Protein AF-A0ABD7GNS5-F1 (afdb_monomer_lite)

pLDDT: mean 88.89, std 8.48, range [53.97, 95.69]

Secondary structure (DSSP, 8-state):
-HHHHHHHHHIIIIITTTHHHHHHTT---THHHHHHHHTTGGGTTS-GGGTPPTT--HHHHHHHHHHHHTT--S---

InterPro domains:
  IPR009100 Acyl-CoA dehydrogenase/oxidase, N-terminal and middle domain superfamily [SSF56645] (2-75)
  IPR013786 Acyl-CoA dehydrogenase/oxidase, N-terminal [PF02771] (2-74)
  IPR037069 Acyl-CoA dehydrogenase/oxidase, N-terminal domain superfamily [G3DSA:1.10.540.10] (1-77)

Foldseek 3Di:
DVLLVLLLVCLVPPQQVCLVVCLVVLHDDPVSVVVCLVSQNVQDPHDVVVSHDPPRDVVSVVSNVVSNVVSVRPDRD

Radius of gyration: 12.93 Å; chains: 1; bounding box: 26×23×35 Å

Sequence (77 aa):
IAFADNVRRFVQKEMTPFVNEWDEAETFPRELYKKAAEIGLLGLGFSEEYGGIPDADPFYSLLAGIEMAKAGSGGVH

Organism: NCBI:txid1812935

Structure (mmCIF, N/CA/C/O backbone):
data_AF-A0ABD7GNS5-F1
#
_entry.id   AF-A0ABD7GNS5-F1
#
loop_
_atom_site.group_PDB
_atom_site.id
_atom_site.type_symbol
_atom_site.label_atom_id
_atom_site.label_alt_id
_atom_site.label_comp_id
_atom_site.label_asym_id
_atom_site.label_entity_id
_atom_site.label_seq_id
_atom_site.pdbx_PDB_ins_code
_atom_site.Cartn_x
_atom_site.Cartn_y
_atom_site.Cartn_z
_atom_site.occupancy
_atom_site.B_iso_or_equiv
_atom_site.auth_seq_id
_atom_site.auth_comp_id
_atom_site.auth_asym_id
_atom_site.auth_atom_id
_atom_site.pdbx_PDB_model_num
ATOM 1 N N . ILE A 1 1 ? 6.743 11.089 -7.189 1.00 59.59 1 ILE A N 1
ATOM 2 C CA . ILE A 1 1 ? 5.768 11.835 -6.343 1.00 59.59 1 ILE A CA 1
ATOM 3 C C . ILE A 1 1 ? 4.364 11.228 -6.446 1.00 59.59 1 ILE A C 1
ATOM 5 O O . ILE A 1 1 ? 3.820 10.864 -5.414 1.00 59.59 1 ILE A O 1
ATOM 9 N N . ALA A 1 2 ? 3.821 10.998 -7.652 1.00 84.25 2 ALA A N 1
ATOM 10 C CA . ALA A 1 2 ? 2.481 10.414 -7.833 1.00 84.25 2 ALA A CA 1
ATOM 11 C C . ALA A 1 2 ? 2.256 9.060 -7.118 1.00 84.25 2 ALA A C 1
ATOM 13 O O . ALA A 1 2 ? 1.209 8.868 -6.505 1.00 84.25 2 ALA A O 1
ATOM 14 N N . PHE A 1 3 ? 3.242 8.151 -7.141 1.00 87.69 3 PHE A N 1
ATOM 15 C CA . PHE A 1 3 ? 3.148 6.852 -6.461 1.00 87.69 3 PHE A CA 1
ATOM 16 C C . PHE A 1 3 ? 2.968 6.986 -4.941 1.00 87.69 3 PHE A C 1
ATOM 18 O O . PHE A 1 3 ? 1.998 6.481 -4.388 1.00 87.69 3 PHE A O 1
ATOM 25 N N . ALA A 1 4 ? 3.852 7.731 -4.270 1.00 88.75 4 ALA A N 1
ATOM 26 C CA . ALA A 1 4 ? 3.772 7.936 -2.823 1.00 88.75 4 ALA A CA 1
ATOM 27 C C . ALA A 1 4 ? 2.448 8.592 -2.400 1.00 88.75 4 ALA A C 1
ATOM 29 O O . ALA A 1 4 ? 1.873 8.224 -1.380 1.00 88.75 4 ALA A O 1
ATOM 30 N N . ASP A 1 5 ? 1.920 9.519 -3.204 1.00 92.62 5 ASP A N 1
ATOM 31 C CA . ASP A 1 5 ? 0.614 10.122 -2.938 1.00 92.62 5 ASP A CA 1
ATOM 32 C C . ASP A 1 5 ? -0.545 9.123 -3.098 1.00 92.62 5 ASP A C 1
ATOM 34 O O . ASP A 1 5 ? -1.529 9.211 -2.360 1.00 92.62 5 ASP A O 1
ATOM 38 N N . ASN A 1 6 ? -0.445 8.163 -4.024 1.00 93.06 6 ASN A N 1
ATOM 39 C CA . ASN A 1 6 ? -1.418 7.074 -4.144 1.00 93.06 6 ASN A CA 1
ATOM 40 C C . ASN A 1 6 ? -1.377 6.151 -2.924 1.00 93.06 6 ASN A C 1
ATOM 42 O O . ASN A 1 6 ? -2.431 5.889 -2.345 1.00 93.06 6 ASN A O 1
ATOM 46 N N . VAL A 1 7 ? -0.184 5.736 -2.484 1.00 94.44 7 VAL A N 1
ATOM 47 C CA . VAL A 1 7 ? -0.028 4.909 -1.275 1.00 94.44 7 VAL A CA 1
ATOM 48 C C . VAL A 1 7 ? -0.546 5.653 -0.045 1.00 94.44 7 VAL A C 1
ATOM 50 O O . VAL A 1 7 ? -1.315 5.092 0.729 1.00 94.44 7 VAL A O 1
ATOM 53 N N . ARG A 1 8 ? -0.230 6.946 0.100 1.00 94.94 8 ARG A N 1
ATOM 54 C CA . ARG A 1 8 ? -0.750 7.777 1.196 1.00 94.94 8 ARG A CA 1
ATOM 55 C C . ARG A 1 8 ? -2.274 7.815 1.216 1.00 94.94 8 ARG A C 1
ATOM 57 O O . ARG A 1 8 ? -2.876 7.635 2.271 1.00 94.94 8 ARG A O 1
ATOM 64 N N . ARG A 1 9 ? -2.908 8.063 0.064 1.00 95.62 9 ARG A N 1
ATOM 65 C CA . ARG A 1 9 ? -4.375 8.099 -0.044 1.00 95.62 9 ARG A CA 1
ATOM 66 C C . ARG A 1 9 ? -4.998 6.749 0.285 1.00 95.62 9 ARG A C 1
ATOM 68 O O . ARG A 1 9 ? -6.026 6.726 0.952 1.00 95.62 9 ARG A O 1
ATOM 75 N N . PHE A 1 10 ? -4.386 5.663 -0.173 1.00 95.62 10 PHE A N 1
ATOM 76 C CA . PHE A 1 10 ? -4.816 4.310 0.152 1.00 95.62 10 PHE A CA 1
ATOM 77 C C . PHE A 1 10 ? -4.741 4.058 1.657 1.00 95.62 10 PHE A C 1
ATOM 79 O O . PHE A 1 10 ? -5.758 3.738 2.258 1.00 95.62 10 PHE A O 1
ATOM 86 N N . VAL A 1 11 ? -3.599 4.328 2.292 1.00 95.12 11 VAL A N 1
ATOM 87 C CA . VAL A 1 11 ? -3.434 4.181 3.745 1.00 95.12 11 VAL A CA 1
ATOM 88 C C . VAL A 1 11 ? -4.486 4.992 4.507 1.00 95.12 11 VAL A C 1
ATOM 90 O O . VAL A 1 11 ? -5.198 4.443 5.342 1.00 95.12 11 VAL A O 1
ATOM 93 N N . GLN A 1 12 ? -4.658 6.273 4.170 1.00 95.62 12 GLN A N 1
ATOM 94 C CA . GLN A 1 12 ? -5.592 7.163 4.870 1.00 95.62 12 GLN A CA 1
ATOM 95 C C . GLN A 1 12 ? -7.063 6.765 4.725 1.00 95.62 12 GLN A C 1
ATOM 97 O O . GLN A 1 12 ? -7.846 7.008 5.640 1.00 95.62 12 GLN A O 1
ATOM 102 N N . LYS A 1 13 ? -7.461 6.221 3.571 1.00 95.69 13 LYS A N 1
ATOM 103 C CA . LYS A 1 13 ? -8.871 5.927 3.271 1.00 95.69 13 LYS A CA 1
ATOM 104 C C . LYS A 1 13 ? -9.256 4.486 3.553 1.00 95.69 13 LYS A C 1
ATOM 106 O O . LYS A 1 13 ? -10.374 4.235 3.982 1.00 95.69 13 LYS A O 1
ATOM 111 N N . GLU A 1 14 ? -8.349 3.563 3.271 1.00 95.19 14 GLU A N 1
ATOM 112 C CA . GLU A 1 14 ? -8.631 2.132 3.240 1.00 95.19 14 GLU A CA 1
ATOM 113 C C . GLU A 1 14 ? -8.051 1.399 4.444 1.00 95.19 14 GLU A C 1
ATOM 115 O O . GLU A 1 14 ? -8.502 0.295 4.704 1.00 95.19 14 GLU A O 1
ATOM 120 N N . MET A 1 15 ? -7.085 1.976 5.174 1.00 94.06 15 MET A N 1
ATOM 121 C CA . MET A 1 15 ? -6.446 1.321 6.324 1.00 94.06 15 MET A CA 1
ATOM 122 C C . MET A 1 15 ? -6.703 2.060 7.634 1.00 94.06 15 MET A C 1
ATOM 124 O O . MET A 1 15 ? -7.369 1.523 8.512 1.00 94.06 15 MET A O 1
ATOM 128 N N . THR A 1 16 ? -6.201 3.292 7.773 1.00 94.19 16 THR A N 1
ATOM 129 C CA . THR A 1 16 ? -6.171 4.044 9.042 1.00 94.19 16 THR A CA 1
ATOM 130 C C . THR A 1 16 ? -7.502 4.073 9.810 1.00 94.19 16 THR A C 1
ATOM 132 O O . THR A 1 16 ? -7.453 3.952 11.030 1.00 94.19 16 THR A O 1
ATOM 135 N N . PRO A 1 17 ? -8.686 4.200 9.177 1.00 94.44 17 PRO A N 1
ATOM 136 C CA . PRO A 1 17 ? -9.951 4.198 9.916 1.00 94.44 17 PRO A CA 1
ATOM 137 C C . PRO A 1 17 ? -10.313 2.854 10.567 1.00 94.44 17 PRO A C 1
ATOM 139 O O . PRO A 1 17 ? -11.147 2.834 11.465 1.00 94.44 17 PRO A O 1
ATOM 142 N N . PHE A 1 18 ? -9.717 1.751 10.110 1.00 93.06 18 PHE A N 1
ATOM 143 C CA . PHE A 1 18 ? -10.156 0.386 10.412 1.00 93.06 18 PHE A CA 1
ATOM 144 C C . PHE A 1 18 ? -9.098 -0.464 11.130 1.00 93.06 18 PHE A C 1
ATOM 146 O O . PHE A 1 18 ? -9.430 -1.525 11.648 1.00 93.06 18 PHE A O 1
ATOM 153 N N . VAL A 1 19 ? -7.836 -0.017 11.189 1.00 91.50 19 VAL A N 1
ATOM 154 C CA . VAL A 1 19 ? -6.723 -0.809 11.754 1.00 91.50 19 VAL A CA 1
ATOM 155 C C . VAL A 1 19 ? -6.986 -1.317 13.175 1.00 91.50 19 VAL A C 1
ATOM 157 O O . VAL A 1 19 ? -6.638 -2.453 13.463 1.00 91.50 19 VAL A O 1
ATOM 160 N N . ASN A 1 20 ? -7.631 -0.520 14.032 1.00 91.12 20 ASN A N 1
ATOM 161 C CA . ASN A 1 20 ? -7.931 -0.926 15.409 1.00 91.12 20 ASN A CA 1
ATOM 162 C C . ASN A 1 20 ? -9.007 -2.020 15.464 1.00 91.12 20 ASN A C 1
ATOM 164 O O . ASN A 1 20 ? -8.894 -2.944 16.255 1.00 91.12 20 ASN A O 1
ATOM 168 N N . GLU A 1 21 ? -10.032 -1.934 14.610 1.00 92.81 21 GLU A N 1
ATOM 169 C CA . GLU A 1 21 ? -11.090 -2.952 14.531 1.00 92.81 21 GLU A CA 1
ATOM 170 C C . GLU A 1 21 ? -10.512 -4.299 14.087 1.00 92.81 21 GLU A C 1
ATOM 172 O O . GLU A 1 21 ? -10.869 -5.346 14.615 1.00 92.81 21 GLU A O 1
ATOM 177 N N . TRP A 1 22 ? -9.603 -4.270 13.114 1.00 92.44 22 TRP A N 1
ATOM 178 C CA . TRP A 1 22 ? -8.936 -5.463 12.600 1.00 92.44 22 TRP A CA 1
ATOM 179 C C . TRP A 1 22 ? -8.012 -6.105 13.625 1.00 92.44 22 TRP A C 1
ATOM 181 O O . TRP A 1 22 ? -7.999 -7.329 13.726 1.00 92.44 22 TRP A O 1
ATOM 191 N N . ASP A 1 23 ? -7.284 -5.283 14.383 1.00 90.44 23 ASP A N 1
ATOM 192 C CA . ASP A 1 23 ? -6.428 -5.738 15.476 1.00 90.44 23 ASP A CA 1
ATOM 193 C C . ASP A 1 23 ? -7.248 -6.407 16.586 1.00 90.44 23 ASP A C 1
ATOM 195 O O . ASP A 1 23 ? -6.977 -7.544 16.952 1.00 90.44 23 ASP A O 1
ATOM 199 N N . GLU A 1 24 ? -8.329 -5.765 17.045 1.00 91.50 24 GLU A N 1
ATOM 200 C CA . GLU A 1 24 ? -9.233 -6.338 18.055 1.00 91.50 24 GLU A CA 1
ATOM 201 C C . GLU A 1 24 ? -9.917 -7.633 17.590 1.00 91.50 24 GLU A C 1
ATOM 203 O O . GLU A 1 24 ? -10.196 -8.518 18.399 1.00 91.50 24 GLU A O 1
ATOM 208 N N . ALA A 1 25 ? -10.220 -7.741 16.295 1.00 92.44 25 ALA A N 1
ATOM 209 C CA . ALA A 1 25 ? -10.881 -8.902 15.708 1.00 92.44 25 ALA A CA 1
ATOM 210 C C . ALA A 1 25 ? -9.907 -9.993 15.225 1.00 92.44 25 ALA A C 1
ATOM 212 O O . ALA A 1 25 ? -10.371 -10.978 14.6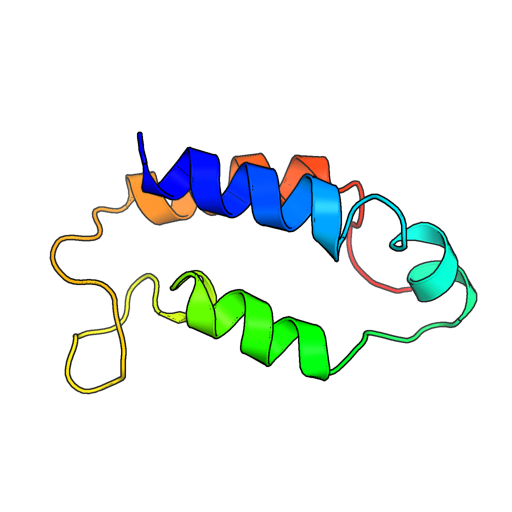41 1.00 92.44 25 ALA A O 1
ATOM 213 N N . GLU A 1 26 ? -8.595 -9.811 15.419 1.00 92.44 26 GLU A N 1
ATOM 214 C CA . GLU A 1 26 ? -7.529 -10.720 14.966 1.00 92.44 26 GLU A CA 1
ATOM 215 C C . GLU A 1 26 ? -7.698 -11.131 13.485 1.00 92.44 26 GLU A C 1
ATOM 217 O O . GLU A 1 26 ? -7.490 -12.277 13.074 1.00 92.44 26 GLU A O 1
ATOM 222 N N . THR A 1 27 ? -8.153 -10.193 12.647 1.00 91.00 27 THR A N 1
ATOM 223 C CA . THR A 1 27 ? -8.483 -10.455 11.242 1.00 91.00 27 THR A CA 1
ATOM 224 C C . THR A 1 27 ? -7.949 -9.384 10.307 1.00 91.00 27 THR A C 1
ATOM 226 O O . THR A 1 27 ? -7.739 -8.242 10.688 1.00 91.00 27 THR A O 1
ATOM 229 N N . PHE A 1 28 ? -7.768 -9.736 9.034 1.00 89.50 28 PHE A N 1
ATOM 230 C CA . PHE A 1 28 ? -7.352 -8.796 7.998 1.00 89.50 28 PHE A CA 1
ATOM 231 C C . PHE A 1 28 ? -8.221 -8.944 6.743 1.00 89.50 28 PHE A C 1
ATOM 233 O O . PHE A 1 28 ? -8.365 -10.054 6.210 1.00 89.50 28 PHE A O 1
ATOM 240 N N . PRO A 1 29 ? -8.807 -7.852 6.223 1.00 91.88 29 PRO A N 1
ATOM 241 C CA . PRO A 1 29 ? -9.732 -7.938 5.102 1.00 91.88 29 PRO A CA 1
ATOM 242 C C . PRO A 1 29 ? -9.021 -8.346 3.811 1.00 91.88 29 PRO A C 1
ATOM 244 O O . PRO A 1 29 ? -8.219 -7.605 3.246 1.00 91.88 29 PRO A O 1
ATOM 247 N N . ARG A 1 30 ? -9.392 -9.512 3.272 1.00 92.31 30 ARG A N 1
ATOM 248 C CA . ARG A 1 30 ? -8.805 -10.048 2.030 1.00 92.31 30 ARG A CA 1
ATOM 249 C C . ARG A 1 30 ? -8.975 -9.132 0.816 1.00 92.31 30 ARG A C 1
ATOM 251 O O . ARG A 1 30 ? -8.101 -9.091 -0.045 1.00 92.31 30 ARG A O 1
ATOM 258 N N . GLU A 1 31 ? -10.075 -8.389 0.740 1.00 93.31 31 GLU A N 1
ATOM 259 C CA . GLU A 1 31 ? -10.316 -7.447 -0.361 1.00 93.31 31 GLU A CA 1
ATOM 260 C C . GLU A 1 31 ? -9.294 -6.301 -0.386 1.00 93.31 31 GLU A C 1
ATOM 262 O O . GLU A 1 31 ? -9.036 -5.727 -1.444 1.00 93.31 31 GLU A O 1
ATOM 267 N N . LEU A 1 32 ? -8.642 -6.013 0.744 1.00 93.69 32 LEU A N 1
ATOM 268 C CA . LEU A 1 32 ? -7.610 -4.989 0.816 1.00 93.69 32 LEU A CA 1
ATOM 269 C C . LEU A 1 32 ? -6.377 -5.352 -0.022 1.00 93.69 32 LEU A C 1
ATOM 271 O O . LEU A 1 32 ? -5.761 -4.459 -0.598 1.00 93.69 32 LEU A O 1
ATOM 275 N N . TYR A 1 33 ? -6.065 -6.645 -0.189 1.00 92.94 33 TYR A N 1
ATOM 276 C CA . TYR A 1 33 ? -4.996 -7.083 -1.094 1.00 92.94 33 TYR A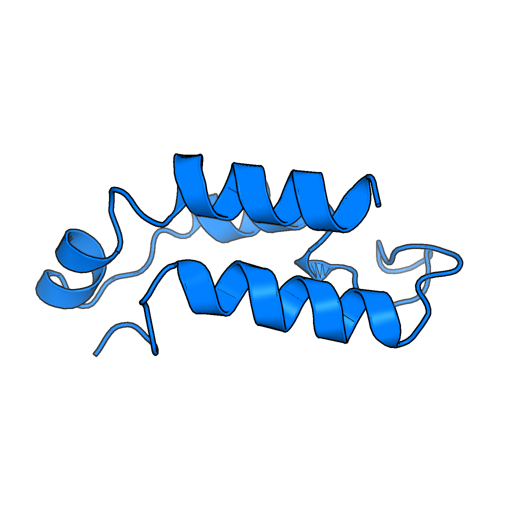 CA 1
ATOM 277 C C . TYR A 1 33 ? -5.296 -6.732 -2.553 1.00 92.94 33 TYR A C 1
ATOM 279 O O . TYR A 1 33 ? -4.393 -6.320 -3.276 1.00 92.94 33 TYR A O 1
ATOM 287 N N . LYS A 1 34 ? -6.559 -6.842 -2.988 1.00 93.69 34 LYS A N 1
ATOM 288 C CA . LYS A 1 34 ? -6.951 -6.454 -4.352 1.00 93.69 34 LYS A CA 1
ATOM 289 C C . LYS A 1 34 ? -6.804 -4.950 -4.548 1.00 93.69 34 LYS A C 1
ATOM 291 O O . LYS A 1 34 ? -6.150 -4.529 -5.494 1.00 93.69 34 LYS A O 1
ATOM 296 N N . LYS A 1 35 ? -7.303 -4.150 -3.602 1.00 94.62 35 LYS A N 1
ATOM 297 C CA . LYS A 1 35 ? -7.149 -2.686 -3.637 1.00 94.62 35 LYS A CA 1
ATOM 298 C C . LYS A 1 35 ? -5.674 -2.258 -3.623 1.00 94.62 35 LYS A C 1
ATOM 300 O O . LYS A 1 35 ? -5.285 -1.348 -4.348 1.00 94.62 35 LYS A O 1
ATOM 305 N N . ALA A 1 36 ? -4.836 -2.935 -2.834 1.00 93.75 36 ALA A N 1
ATOM 306 C CA . ALA A 1 36 ? -3.392 -2.712 -2.820 1.00 93.75 36 ALA A CA 1
ATOM 307 C C . ALA A 1 36 ? -2.735 -3.081 -4.165 1.00 93.75 36 ALA A C 1
ATOM 309 O O . ALA A 1 36 ? -1.846 -2.368 -4.634 1.00 93.75 36 ALA A O 1
ATOM 310 N N . ALA A 1 37 ? -3.174 -4.165 -4.811 1.00 92.38 37 ALA A N 1
ATOM 311 C CA . ALA A 1 37 ? -2.699 -4.551 -6.140 1.00 92.38 37 ALA A CA 1
ATOM 312 C C . ALA A 1 37 ? -3.097 -3.529 -7.218 1.00 92.38 37 ALA A C 1
ATOM 314 O O . ALA A 1 37 ? -2.267 -3.175 -8.049 1.00 92.38 37 ALA A O 1
ATOM 315 N N . GLU A 1 38 ? -4.324 -3.001 -7.173 1.00 91.75 38 GLU A N 1
ATOM 316 C CA . GLU A 1 38 ? -4.837 -2.006 -8.130 1.00 91.75 38 GLU A CA 1
ATOM 317 C C . GLU A 1 38 ? -4.023 -0.705 -8.142 1.00 91.75 38 GLU A C 1
ATOM 319 O O . GLU A 1 38 ? -3.880 -0.071 -9.186 1.00 91.75 38 GLU A O 1
ATOM 324 N N . ILE A 1 39 ? -3.450 -0.314 -6.999 1.00 91.75 39 ILE A N 1
ATOM 325 C CA . ILE A 1 39 ? -2.556 0.852 -6.911 1.00 91.75 39 ILE A CA 1
ATOM 326 C C . ILE A 1 39 ? -1.082 0.510 -7.190 1.00 91.75 39 ILE A C 1
ATOM 328 O O . ILE A 1 39 ? -0.216 1.376 -7.057 1.00 91.75 39 ILE A O 1
ATOM 332 N N . GLY A 1 40 ? -0.790 -0.747 -7.535 1.00 89.94 40 GLY A N 1
ATOM 333 C CA . GLY A 1 40 ? 0.547 -1.249 -7.847 1.00 89.94 40 GLY A CA 1
ATOM 334 C C . GLY A 1 40 ? 1.436 -1.525 -6.629 1.00 89.94 40 GLY A C 1
ATOM 335 O O . GLY A 1 40 ? 2.602 -1.873 -6.792 1.00 89.94 40 GLY A O 1
ATOM 336 N N . LEU A 1 41 ? 0.912 -1.421 -5.402 1.00 92.38 41 LEU A N 1
ATOM 337 C CA . LEU A 1 41 ? 1.703 -1.600 -4.178 1.00 92.38 41 LEU A CA 1
ATOM 338 C C . LEU A 1 41 ? 2.313 -3.008 -4.089 1.00 92.38 41 LEU A C 1
ATOM 340 O O . LEU A 1 41 ? 3.454 -3.154 -3.662 1.00 92.38 41 LEU A O 1
ATOM 344 N N . LEU A 1 42 ? 1.569 -4.031 -4.520 1.00 92.56 42 LEU A N 1
ATOM 345 C CA . LEU A 1 42 ? 2.016 -5.429 -4.478 1.00 92.56 42 LEU A CA 1
ATOM 346 C C . LEU A 1 42 ? 2.934 -5.823 -5.648 1.00 92.56 42 LEU A C 1
ATOM 348 O O . LEU A 1 42 ? 3.554 -6.879 -5.595 1.00 92.56 42 LEU A O 1
ATOM 352 N N . GLY A 1 43 ? 3.028 -4.988 -6.688 1.00 91.06 43 GLY A N 1
ATOM 353 C CA . GLY A 1 43 ? 3.873 -5.226 -7.865 1.00 91.06 43 GLY A CA 1
ATOM 354 C C . GLY A 1 43 ? 5.291 -4.653 -7.741 1.00 91.06 43 GLY A C 1
ATOM 355 O O . GLY A 1 43 ? 6.101 -4.799 -8.656 1.00 91.06 43 GLY A O 1
ATOM 356 N N . LEU A 1 44 ? 5.617 -3.977 -6.636 1.00 91.19 44 LEU A N 1
ATOM 357 C CA . LEU A 1 44 ? 6.942 -3.390 -6.437 1.00 91.19 44 LEU A CA 1
ATOM 358 C C . LEU A 1 44 ? 8.044 -4.458 -6.450 1.00 91.19 44 LEU A C 1
ATOM 360 O O . LEU A 1 44 ? 7.988 -5.429 -5.701 1.00 91.19 44 LEU A O 1
ATOM 364 N N . GLY A 1 45 ? 9.073 -4.241 -7.273 1.00 87.06 45 GLY A N 1
ATOM 365 C CA . GLY A 1 45 ? 10.226 -5.141 -7.392 1.00 87.06 45 GLY A CA 1
ATOM 366 C C . GLY A 1 45 ? 10.026 -6.336 -8.330 1.00 87.06 45 GLY A C 1
ATOM 367 O O . GLY A 1 45 ? 10.961 -7.113 -8.511 1.00 87.06 45 GLY A O 1
ATOM 368 N N . PHE A 1 46 ? 8.851 -6.472 -8.946 1.00 90.25 46 PHE A N 1
ATOM 369 C CA . PHE A 1 46 ? 8.589 -7.478 -9.975 1.00 90.25 46 PHE A CA 1
ATOM 370 C C . PHE A 1 46 ? 8.722 -6.884 -11.384 1.00 90.25 46 PHE A C 1
ATOM 372 O O . PHE A 1 46 ? 8.580 -5.677 -11.578 1.00 90.25 46 PHE A O 1
ATOM 379 N N . SER A 1 47 ? 8.992 -7.736 -12.376 1.00 89.75 47 SER A N 1
ATOM 380 C CA . SER A 1 47 ? 8.936 -7.365 -13.794 1.00 89.75 47 SER A CA 1
ATOM 381 C C . SER A 1 47 ? 7.485 -7.235 -14.278 1.00 89.75 47 SER A C 1
ATOM 383 O O . SER A 1 47 ? 6.565 -7.821 -13.700 1.00 89.75 47 SER A O 1
ATOM 385 N N . GLU A 1 48 ? 7.269 -6.484 -15.364 1.00 89.62 48 GLU A N 1
ATOM 386 C CA . GLU A 1 48 ? 5.936 -6.281 -15.964 1.00 89.62 48 GLU A CA 1
ATOM 387 C C . GLU A 1 48 ? 5.212 -7.596 -16.300 1.00 89.62 48 GLU A C 1
ATOM 389 O O . GLU A 1 48 ? 4.000 -7.689 -16.129 1.00 89.62 48 GLU A O 1
ATOM 394 N N . GLU A 1 49 ? 5.943 -8.634 -16.725 1.00 92.69 49 GLU A N 1
ATOM 395 C CA . GLU A 1 49 ? 5.383 -9.958 -17.051 1.00 92.69 49 GLU A CA 1
ATOM 396 C C . GLU A 1 49 ? 4.655 -10.623 -15.865 1.00 92.69 49 GLU A C 1
ATOM 398 O O . GLU A 1 49 ? 3.787 -11.470 -16.073 1.00 92.69 49 GLU A O 1
ATOM 403 N N . TYR A 1 50 ? 4.963 -10.209 -14.630 1.00 89.88 50 TYR A N 1
ATOM 404 C CA . TYR A 1 50 ? 4.313 -10.672 -13.400 1.00 89.88 50 TYR A CA 1
ATOM 405 C C . TYR A 1 50 ? 3.394 -9.610 -12.772 1.00 89.88 50 TYR A C 1
ATOM 407 O O . TYR A 1 50 ? 2.973 -9.762 -11.626 1.00 89.88 50 TYR A O 1
ATOM 415 N N . GLY A 1 51 ? 3.072 -8.536 -13.502 1.00 86.75 51 GLY A N 1
ATOM 416 C CA . GLY A 1 51 ? 2.264 -7.418 -13.001 1.00 86.75 51 GLY A CA 1
ATOM 417 C C . GLY A 1 51 ? 3.054 -6.403 -12.170 1.00 86.75 51 GLY A C 1
ATOM 418 O O . GLY A 1 51 ? 2.468 -5.676 -11.367 1.00 86.75 51 GLY A O 1
ATOM 419 N N . GLY A 1 52 ? 4.378 -6.372 -12.330 1.00 88.56 52 GLY A N 1
ATOM 420 C CA . GLY A 1 52 ? 5.239 -5.406 -11.667 1.00 88.56 52 GLY A CA 1
ATOM 421 C C . GLY A 1 52 ? 5.190 -4.003 -12.270 1.00 88.56 52 GLY A C 1
ATOM 422 O O . GLY A 1 52 ? 4.651 -3.789 -13.355 1.00 88.56 52 GLY A O 1
ATOM 423 N N . ILE A 1 53 ? 5.754 -3.033 -11.547 1.00 85.62 53 ILE A N 1
ATOM 424 C CA . ILE A 1 53 ? 5.813 -1.635 -11.993 1.00 85.62 53 ILE A CA 1
ATOM 425 C C . ILE A 1 53 ? 7.131 -1.396 -12.748 1.00 85.62 53 ILE A C 1
ATOM 427 O O . ILE A 1 53 ? 8.197 -1.520 -12.136 1.00 85.62 53 ILE A O 1
ATOM 431 N N . PRO A 1 54 ? 7.093 -1.009 -14.036 1.00 82.62 54 PRO A N 1
ATOM 432 C CA . PRO A 1 54 ? 8.298 -0.653 -14.777 1.00 82.62 54 PRO A CA 1
ATOM 433 C C . PRO A 1 54 ? 8.991 0.575 -14.192 1.00 82.62 54 PRO A C 1
ATOM 435 O O . PRO A 1 54 ? 8.345 1.488 -13.678 1.00 82.62 54 PRO A O 1
ATOM 438 N N . ASP A 1 55 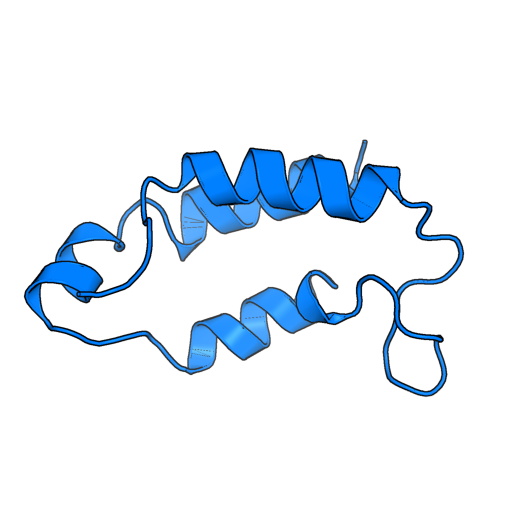? 10.321 0.578 -14.268 1.00 81.56 55 ASP A N 1
ATOM 439 C CA . ASP A 1 55 ? 11.184 1.661 -13.782 1.00 81.56 55 ASP A CA 1
ATOM 440 C C . ASP A 1 55 ? 10.988 2.019 -12.292 1.00 81.56 55 ASP A C 1
ATOM 442 O O . ASP A 1 55 ? 11.354 3.110 -11.846 1.00 81.56 55 ASP A O 1
ATOM 446 N N . ALA A 1 56 ? 10.432 1.099 -11.493 1.00 84.12 56 ALA A N 1
ATOM 447 C CA . ALA A 1 56 ? 10.357 1.239 -10.045 1.00 84.12 56 ALA A CA 1
ATOM 448 C C . ALA A 1 56 ? 11.755 1.078 -9.432 1.00 84.12 56 ALA A C 1
ATOM 450 O O . ALA A 1 56 ? 12.242 -0.031 -9.200 1.00 84.12 56 ALA A O 1
ATOM 451 N N . ASP A 1 57 ? 12.410 2.205 -9.172 1.00 87.00 57 ASP A N 1
ATOM 452 C CA . ASP A 1 57 ? 13.674 2.224 -8.448 1.00 87.00 57 ASP A CA 1
ATOM 453 C C . ASP A 1 57 ? 13.485 1.841 -6.956 1.00 87.00 57 ASP A C 1
ATOM 455 O O . ASP A 1 57 ? 12.361 1.828 -6.433 1.00 87.00 57 ASP A O 1
ATOM 459 N N . PRO A 1 58 ? 14.572 1.555 -6.214 1.00 87.62 58 PRO A N 1
ATOM 460 C CA . PRO A 1 58 ? 14.481 1.195 -4.797 1.00 87.62 58 PRO A CA 1
ATOM 461 C C . PRO A 1 58 ? 13.810 2.245 -3.889 1.00 87.62 58 PRO A C 1
ATOM 463 O O . PRO A 1 58 ? 13.335 1.899 -2.802 1.00 87.62 58 PRO A O 1
ATOM 466 N N . PHE A 1 59 ? 13.733 3.519 -4.297 1.00 90.38 59 PHE A N 1
ATOM 467 C CA . PHE A 1 59 ? 13.048 4.556 -3.524 1.00 90.38 59 PHE A CA 1
ATOM 468 C C . PHE A 1 59 ? 11.530 4.379 -3.532 1.00 90.38 59 PHE A C 1
ATOM 470 O O . PHE A 1 59 ? 10.877 4.837 -2.594 1.00 90.38 59 PHE A O 1
ATOM 477 N N . TYR A 1 60 ? 10.951 3.684 -4.514 1.00 91.50 60 TYR A N 1
ATOM 478 C CA . TYR A 1 60 ? 9.523 3.354 -4.489 1.00 91.50 60 TYR A CA 1
ATOM 479 C C . TYR A 1 60 ? 9.190 2.454 -3.302 1.00 91.50 60 TYR A C 1
ATOM 481 O O . TYR A 1 60 ? 8.262 2.754 -2.551 1.00 91.50 60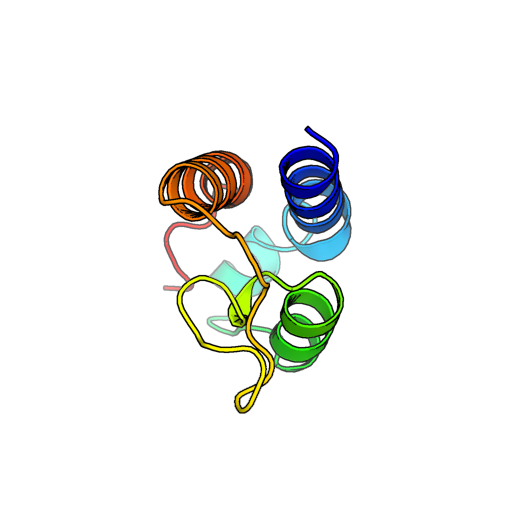 TYR A O 1
ATOM 489 N N . SER A 1 61 ? 9.990 1.412 -3.073 1.00 90.88 61 SER A N 1
ATOM 490 C CA . SER A 1 61 ? 9.839 0.524 -1.917 1.00 90.88 61 SER A CA 1
ATOM 491 C C . SER A 1 61 ? 10.043 1.266 -0.596 1.00 90.88 61 SER A C 1
ATOM 493 O O . SER A 1 61 ? 9.285 1.059 0.351 1.00 90.88 61 SER A O 1
ATOM 495 N N . LEU A 1 62 ? 11.008 2.192 -0.540 1.00 92.81 62 LEU A N 1
ATOM 496 C CA . LEU A 1 62 ? 11.211 3.048 0.633 1.00 92.81 62 LEU A CA 1
ATOM 497 C C . LEU A 1 62 ? 9.987 3.932 0.913 1.00 92.81 62 LEU A C 1
ATOM 499 O O . LEU A 1 62 ? 9.505 3.987 2.043 1.00 92.81 62 LEU A O 1
ATOM 503 N N . LEU A 1 63 ? 9.471 4.619 -0.108 1.00 92.94 63 LEU A N 1
ATOM 504 C CA . LEU A 1 63 ? 8.309 5.499 0.022 1.00 92.94 63 LEU A CA 1
ATOM 505 C C . LEU A 1 63 ? 7.047 4.716 0.389 1.00 92.94 63 LEU A C 1
ATOM 507 O O . LEU A 1 63 ? 6.286 5.170 1.242 1.00 92.94 63 LEU A O 1
ATOM 511 N N . ALA A 1 64 ? 6.850 3.534 -0.201 1.00 92.81 64 ALA A N 1
ATOM 512 C CA . ALA A 1 64 ? 5.776 2.625 0.178 1.00 92.81 64 ALA A CA 1
ATOM 513 C C . ALA A 1 64 ? 5.870 2.254 1.662 1.00 92.81 64 ALA A C 1
ATOM 515 O O . ALA A 1 64 ? 4.889 2.407 2.384 1.00 92.81 64 ALA A O 1
ATOM 516 N N . GLY A 1 65 ? 7.054 1.855 2.137 1.00 92.12 65 GLY A N 1
ATOM 517 C CA . GLY A 1 65 ? 7.280 1.536 3.548 1.00 92.12 65 GLY A CA 1
ATOM 518 C C . GLY A 1 65 ? 6.976 2.709 4.486 1.00 92.12 65 GLY A C 1
ATOM 519 O O . GLY A 1 65 ? 6.281 2.532 5.484 1.00 92.12 65 GLY A O 1
ATOM 520 N N . ILE A 1 66 ? 7.428 3.921 4.141 1.00 93.69 66 ILE A N 1
ATOM 521 C CA . ILE A 1 66 ? 7.167 5.138 4.930 1.00 93.69 66 ILE A CA 1
ATOM 522 C C . ILE A 1 66 ? 5.669 5.437 5.021 1.00 93.69 66 ILE A C 1
ATOM 524 O O . ILE A 1 66 ? 5.176 5.756 6.101 1.00 93.69 66 ILE A O 1
ATOM 528 N N . GLU A 1 67 ? 4.941 5.389 3.905 1.00 94.38 67 GLU A N 1
ATOM 529 C CA . GLU A 1 67 ? 3.509 5.701 3.911 1.00 94.38 67 GLU A CA 1
ATOM 530 C C . GLU A 1 67 ? 2.696 4.596 4.601 1.00 94.38 67 GLU A C 1
ATOM 532 O O . GLU A 1 67 ? 1.805 4.916 5.383 1.00 94.38 67 GLU A O 1
ATOM 537 N N . MET A 1 68 ? 3.042 3.318 4.408 1.00 92.38 68 MET A N 1
ATOM 538 C CA . MET A 1 68 ? 2.398 2.191 5.099 1.00 92.38 68 MET A CA 1
ATOM 539 C C . MET A 1 68 ? 2.583 2.263 6.617 1.00 92.38 68 MET A C 1
ATOM 541 O O . MET A 1 68 ? 1.628 2.047 7.359 1.00 92.38 68 MET A O 1
ATOM 545 N N . ALA A 1 69 ? 3.768 2.655 7.096 1.00 91.00 69 ALA A N 1
ATOM 546 C CA . ALA A 1 69 ? 4.026 2.824 8.527 1.00 91.00 69 ALA A CA 1
ATOM 547 C C . ALA A 1 69 ? 3.115 3.879 9.185 1.00 91.00 69 ALA A C 1
ATOM 549 O O . ALA A 1 69 ? 2.820 3.788 10.376 1.00 91.00 69 ALA A O 1
ATOM 550 N N . LYS A 1 70 ? 2.608 4.859 8.421 1.00 89.06 70 LYS A N 1
ATOM 551 C CA . LYS A 1 70 ? 1.662 5.868 8.933 1.00 89.06 70 LYS A CA 1
ATOM 552 C C . LYS A 1 70 ? 0.275 5.299 9.230 1.00 89.06 70 LYS A C 1
ATOM 554 O O . LYS A 1 70 ? -0.500 5.972 9.903 1.00 89.06 70 LYS A O 1
ATOM 559 N N . ALA A 1 71 ? -0.041 4.091 8.757 1.00 85.94 71 ALA A N 1
ATOM 560 C CA . ALA A 1 71 ? -1.274 3.405 9.130 1.00 85.94 71 ALA A CA 1
ATOM 561 C C . ALA A 1 71 ? -1.320 3.081 10.632 1.00 85.94 71 ALA A C 1
ATOM 563 O O . ALA A 1 71 ? -2.407 2.899 11.164 1.00 85.94 71 ALA A O 1
ATOM 564 N N . GLY A 1 72 ? -0.163 2.997 11.304 1.00 76.75 72 GLY A N 1
ATOM 565 C CA . GLY A 1 72 ? -0.077 2.649 12.725 1.00 76.75 72 GLY A CA 1
ATOM 566 C C . GLY A 1 72 ? -0.350 1.173 13.038 1.00 76.75 72 GLY A C 1
ATOM 567 O O . GLY A 1 72 ? -0.318 0.803 14.203 1.00 76.75 72 GLY A O 1
ATOM 568 N N . SER A 1 73 ? -0.575 0.328 12.025 1.00 71.25 73 SER A N 1
ATOM 569 C CA . SER A 1 73 ? -0.710 -1.126 12.180 1.00 71.25 73 SER A CA 1
ATOM 570 C C . SER A 1 73 ? 0.660 -1.790 12.024 1.00 71.25 73 SER A C 1
ATOM 572 O O . SER A 1 73 ? 1.251 -1.761 10.943 1.00 71.25 73 SER A O 1
ATOM 574 N N 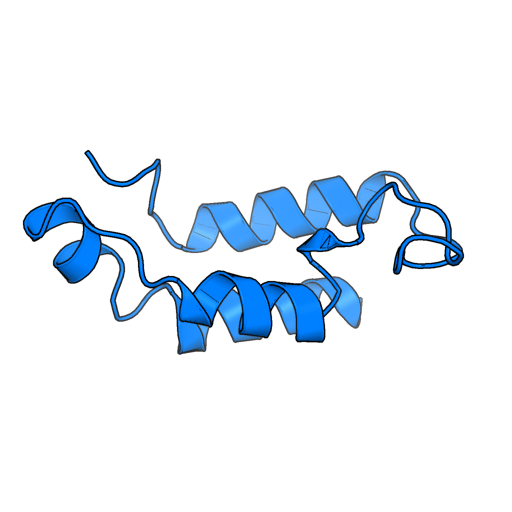. GLY A 1 74 ? 1.179 -2.366 13.112 1.00 67.06 74 GLY A N 1
ATOM 575 C CA . GLY A 1 74 ? 2.418 -3.160 13.126 1.00 67.06 74 GLY A CA 1
ATOM 576 C C . GLY A 1 74 ? 2.221 -4.624 12.713 1.00 67.06 74 GLY A C 1
ATOM 577 O O . GLY A 1 74 ? 3.148 -5.424 12.822 1.00 67.06 74 GLY A O 1
ATOM 578 N N . GLY A 1 75 ? 1.015 -4.966 12.267 1.00 64.38 75 GLY A N 1
ATOM 579 C CA . GLY A 1 75 ? 0.490 -6.322 12.210 1.00 64.38 75 GLY A CA 1
ATOM 580 C C . GLY A 1 75 ? -0.904 -6.348 12.829 1.00 64.38 75 GLY A C 1
ATOM 581 O O . GLY A 1 75 ? -1.314 -5.382 13.467 1.00 64.38 75 GLY A O 1
ATOM 582 N N . VAL A 1 76 ? -1.625 -7.430 12.574 1.00 60.12 76 VAL A N 1
ATOM 583 C CA . VAL A 1 76 ? -2.802 -7.824 13.349 1.00 60.12 76 VAL A CA 1
ATOM 584 C C . VAL A 1 76 ? -2.286 -8.864 14.341 1.00 60.12 76 VAL A C 1
ATOM 586 O O . VAL A 1 76 ? -1.548 -9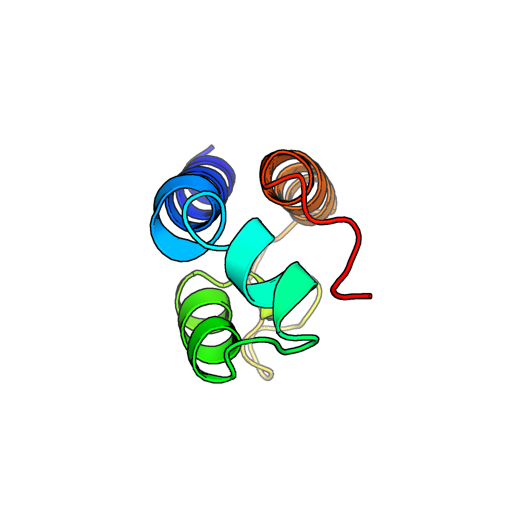.761 13.908 1.00 60.12 76 VAL A O 1
ATOM 589 N N . HIS A 1 77 ? -2.545 -8.667 15.634 1.00 53.97 77 HIS A N 1
ATOM 590 C CA . HIS A 1 77 ? -2.040 -9.537 16.701 1.00 53.97 77 HIS A CA 1
ATOM 591 C C . HIS A 1 77 ? -2.682 -10.927 16.731 1.00 53.97 77 HIS A C 1
ATOM 593 O O . HIS A 1 77 ? -3.810 -11.082 16.215 1.00 53.97 77 HIS A O 1
#